Protein AF-A0A847V126-F1 (afdb_monomer_lite)

Sequence (119 aa):
MPIVMVDEDTGKEKVITDKDVKIEKHPDYIESYVVGTQGGPFGPYDFRMSFYDIKPEKDEDGKVYEKRILKSTVVMSYASAKQLSIWLQKHLRDYEEIAGHEIYVGEKKLSAESETDRA

Radius of gyration: 20.56 Å; chains: 1; bounding box: 51×39×57 Å

Foldseek 3Di:
DWDWDQDPVPRDTDTADPVQEDEEEDPQEEEAEDDDPDDDPDDPPWDKDWDWDWDWDADPVRDIGIYTYTRYMYTYDPVRVVVVVVVCVVVVVVVCVVVPVFDDPDPDTDDPPPPPPDD

Structure (mmCIF, N/CA/C/O backbone):
data_AF-A0A847V126-F1
#
_entry.id   AF-A0A847V126-F1
#
loop_
_atom_site.group_PDB
_atom_site.id
_atom_site.type_symbol
_atom_site.label_atom_id
_atom_site.label_alt_id
_atom_site.label_comp_id
_atom_site.label_asym_id
_atom_site.label_entity_id
_atom_site.label_seq_id
_atom_site.pdbx_PDB_ins_code
_atom_site.Cartn_x
_atom_site.Cartn_y
_atom_site.Cartn_z
_atom_site.occupancy
_atom_site.B_iso_or_equiv
_atom_site.auth_seq_id
_atom_site.auth_comp_id
_atom_site.auth_asym_id
_atom_site.auth_atom_id
_atom_site.pdbx_PDB_model_num
ATOM 1 N N . MET A 1 1 ? -7.566 13.331 -2.048 1.00 40.28 1 MET A N 1
ATOM 2 C CA . MET A 1 1 ? -8.938 13.839 -2.243 1.00 40.28 1 MET A CA 1
ATOM 3 C C . MET A 1 1 ? -9.721 13.500 -0.989 1.00 40.28 1 MET A C 1
ATOM 5 O O . MET A 1 1 ? -9.599 12.357 -0.566 1.00 40.28 1 MET A O 1
ATOM 9 N N . PRO A 1 2 ? -10.413 14.452 -0.349 1.00 45.41 2 PRO A N 1
ATOM 10 C CA . PRO A 1 2 ? -11.256 14.141 0.799 1.00 45.41 2 PRO A CA 1
ATOM 11 C C . PRO A 1 2 ? -12.519 13.405 0.338 1.00 45.41 2 PRO A C 1
ATOM 13 O O . PRO A 1 2 ? -13.067 13.721 -0.718 1.00 45.41 2 PRO A O 1
ATOM 16 N N . ILE A 1 3 ? -12.969 12.423 1.117 1.00 55.47 3 ILE A N 1
ATOM 17 C CA . ILE A 1 3 ? -14.246 11.751 0.868 1.00 55.47 3 ILE A CA 1
ATOM 18 C C . ILE A 1 3 ? -15.354 12.669 1.385 1.00 55.47 3 ILE A C 1
ATOM 20 O O . ILE A 1 3 ? -15.347 13.063 2.553 1.00 55.47 3 ILE A O 1
ATOM 24 N N . VAL A 1 4 ? -16.286 13.030 0.507 1.00 57.91 4 VAL A N 1
ATOM 25 C CA . VAL A 1 4 ? -17.470 13.825 0.846 1.00 57.91 4 VAL A CA 1
ATOM 26 C C . VAL A 1 4 ? -18.659 12.877 0.888 1.00 57.91 4 VAL A C 1
ATOM 28 O O . VAL A 1 4 ? -18.941 12.204 -0.100 1.00 57.91 4 VAL A O 1
ATOM 31 N N . MET A 1 5 ? -19.331 12.793 2.035 1.00 57.00 5 MET A N 1
ATOM 32 C CA . MET A 1 5 ? -20.563 12.017 2.173 1.00 57.00 5 MET A CA 1
ATOM 33 C C . MET A 1 5 ? -21.729 12.921 2.537 1.00 57.00 5 MET A C 1
ATOM 35 O O . MET A 1 5 ? -21.596 13.808 3.378 1.00 57.00 5 MET A O 1
ATOM 39 N N . VAL A 1 6 ? -22.878 12.667 1.921 1.00 57.44 6 VAL A N 1
ATOM 40 C CA . VAL A 1 6 ? -24.138 13.344 2.232 1.00 57.44 6 VAL A CA 1
ATOM 41 C C . VAL A 1 6 ? -24.829 12.562 3.346 1.00 57.44 6 VAL A C 1
ATOM 43 O O . VAL A 1 6 ? -25.099 11.375 3.189 1.00 57.44 6 VAL A O 1
ATOM 46 N N . ASP A 1 7 ? -25.079 13.205 4.485 1.00 55.91 7 ASP A N 1
ATOM 47 C CA . ASP A 1 7 ? -25.810 12.587 5.596 1.00 55.91 7 ASP A CA 1
ATOM 48 C C . ASP A 1 7 ? -27.298 12.458 5.220 1.00 55.91 7 ASP A C 1
ATOM 50 O O . ASP A 1 7 ? -27.948 13.474 4.961 1.00 55.91 7 ASP A O 1
ATOM 54 N N . GLU A 1 8 ? -27.846 11.239 5.177 1.00 55.44 8 GLU A N 1
ATOM 55 C CA . GLU A 1 8 ? -29.219 10.973 4.701 1.00 55.44 8 GLU A CA 1
ATOM 56 C C . GLU A 1 8 ? -30.302 11.676 5.542 1.00 55.44 8 GLU A C 1
ATOM 58 O O . GLU A 1 8 ? -31.341 12.056 5.008 1.00 55.44 8 GLU A O 1
ATOM 63 N N . ASP A 1 9 ? -30.034 11.940 6.825 1.00 58.53 9 ASP A N 1
ATOM 64 C CA . ASP A 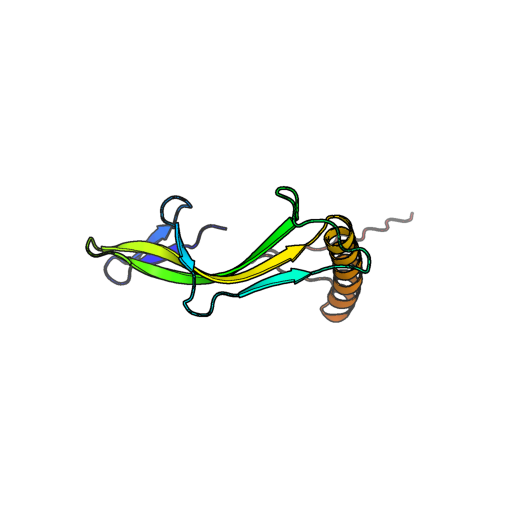1 9 ? -31.002 12.559 7.742 1.00 58.53 9 ASP A CA 1
ATOM 65 C C . ASP A 1 9 ? -31.025 14.096 7.680 1.00 58.53 9 ASP A C 1
ATOM 67 O O . ASP A 1 9 ? -32.001 14.730 8.082 1.00 58.53 9 ASP A O 1
ATOM 71 N N . THR A 1 10 ? -29.947 14.731 7.201 1.00 58.72 10 THR A N 1
ATOM 72 C CA . THR A 1 10 ? -29.829 16.206 7.192 1.00 58.72 10 THR A CA 1
ATOM 73 C C . THR A 1 10 ? -29.533 16.799 5.819 1.00 58.72 10 THR A C 1
ATOM 75 O O . THR A 1 10 ? -29.563 18.022 5.673 1.00 58.72 10 THR A O 1
ATOM 78 N N . GLY A 1 11 ? -29.241 15.962 4.819 1.00 59.03 11 GLY A N 1
ATOM 79 C CA . GLY A 1 11 ? -28.867 16.373 3.466 1.00 59.03 11 GLY A CA 1
ATOM 80 C C . GLY A 1 11 ? -27.568 17.180 3.396 1.00 59.03 11 GLY A C 1
ATOM 81 O O . GLY A 1 11 ? -27.276 17.778 2.364 1.00 59.03 11 GLY A O 1
ATOM 82 N N . LYS A 1 12 ? -26.798 17.253 4.490 1.00 53.91 12 LYS A N 1
ATOM 83 C CA . LYS A 1 12 ? -25.569 18.046 4.562 1.00 53.91 12 LYS A CA 1
ATOM 84 C C . LYS A 1 12 ? -24.367 17.192 4.189 1.00 53.91 12 LYS A C 1
ATOM 86 O O . LYS A 1 12 ? -24.173 16.105 4.729 1.00 53.91 12 LYS A O 1
ATOM 91 N N . GLU A 1 13 ? -23.541 17.727 3.299 1.00 53.69 13 GLU A N 1
ATOM 92 C CA . GLU A 1 13 ? -22.235 17.167 2.972 1.00 53.69 13 GLU A CA 1
ATOM 93 C C . GLU A 1 13 ? -21.288 17.292 4.171 1.00 53.69 13 GLU A C 1
ATOM 95 O O . GLU A 1 13 ? -21.018 18.386 4.673 1.00 53.69 13 GLU A O 1
ATOM 100 N N . LYS A 1 14 ? -20.765 16.156 4.631 1.00 58.97 14 LYS A N 1
ATOM 101 C CA . LYS A 1 14 ? -19.647 16.076 5.567 1.00 58.97 14 LYS A CA 1
ATOM 102 C C . LYS A 1 14 ? -18.397 15.664 4.806 1.00 58.97 14 LYS A C 1
ATOM 104 O O . LYS A 1 14 ? -18.342 14.607 4.181 1.00 58.97 14 LYS A O 1
ATOM 109 N N . VAL A 1 15 ? -17.384 16.515 4.904 1.00 55.31 15 VAL A N 1
ATOM 110 C CA . VAL A 1 15 ? -16.037 16.251 4.406 1.00 55.31 15 VAL A CA 1
ATOM 111 C C . VAL A 1 15 ? -15.292 15.467 5.481 1.00 55.31 15 VAL A C 1
ATOM 113 O O . VAL A 1 15 ? -15.106 15.971 6.588 1.00 55.31 15 VAL A O 1
ATOM 116 N N . ILE A 1 16 ? -14.878 14.241 5.171 1.00 59.44 16 ILE A N 1
ATOM 117 C CA . ILE A 1 16 ? -14.057 13.434 6.073 1.00 59.44 16 ILE A CA 1
ATOM 118 C C . ILE A 1 16 ? -12.622 13.969 6.020 1.00 59.44 16 ILE A C 1
ATOM 120 O O . ILE A 1 16 ? -11.985 13.999 4.964 1.00 59.44 16 ILE A O 1
ATOM 124 N N . THR A 1 17 ? -12.119 14.418 7.169 1.00 57.06 17 THR A N 1
ATOM 125 C CA . THR A 1 17 ? -10.736 14.878 7.349 1.00 57.06 17 THR A CA 1
ATOM 126 C C . THR A 1 17 ? -9.814 13.727 7.757 1.00 57.06 17 THR A C 1
ATOM 128 O O . THR A 1 17 ? -10.253 12.790 8.411 1.00 57.06 17 THR A O 1
ATOM 131 N N . ASP A 1 18 ? -8.505 13.821 7.478 1.00 55.75 18 ASP A N 1
ATOM 132 C CA . ASP A 1 18 ? -7.500 12.795 7.849 1.00 55.75 18 ASP A CA 1
ATOM 133 C C . ASP A 1 18 ? -7.477 12.439 9.356 1.00 55.75 18 ASP A C 1
ATOM 135 O O . ASP A 1 18 ? -7.006 11.372 9.742 1.00 55.75 18 ASP A O 1
ATOM 139 N N . LYS A 1 19 ? -7.997 13.319 10.226 1.00 60.00 19 LYS A N 1
ATOM 140 C CA . LYS A 1 19 ? -8.143 13.072 11.674 1.00 60.00 19 LYS A CA 1
ATOM 141 C C . LYS A 1 19 ? -9.274 12.102 12.025 1.00 60.00 19 LYS A C 1
ATOM 143 O O . LYS A 1 19 ? -9.322 11.622 13.153 1.00 60.00 19 LYS A O 1
ATOM 148 N N . ASP A 1 20 ? -10.153 11.814 11.076 1.00 71.56 20 ASP A N 1
ATOM 149 C CA . ASP A 1 20 ? -11.292 10.912 11.215 1.00 71.56 20 ASP A CA 1
ATOM 150 C C . ASP A 1 20 ? -11.014 9.583 10.495 1.00 71.56 20 ASP A C 1
ATOM 152 O O . ASP A 1 20 ? -11.929 8.928 10.015 1.00 71.56 20 ASP A O 1
ATOM 156 N N . VAL A 1 21 ? -9.742 9.187 10.375 1.00 78.75 21 VAL A N 1
ATOM 157 C CA . VAL A 1 21 ? -9.340 7.919 9.757 1.00 78.75 21 VAL A CA 1
ATOM 158 C C . VAL A 1 21 ? -8.969 6.914 10.842 1.00 78.75 21 VAL A C 1
ATOM 160 O O . VAL A 1 21 ? -8.047 7.136 11.628 1.00 78.75 21 VAL A O 1
ATOM 163 N N . LYS A 1 22 ? -9.644 5.765 10.850 1.00 82.31 22 LYS A N 1
ATOM 164 C CA . LYS A 1 22 ? -9.327 4.629 11.716 1.00 82.31 22 LYS A CA 1
ATOM 165 C C . LYS A 1 22 ? -8.719 3.508 10.884 1.00 82.31 22 LYS A C 1
ATOM 167 O O . LYS A 1 22 ? -9.334 3.020 9.939 1.00 82.31 22 LYS A O 1
ATOM 172 N N . ILE A 1 23 ? -7.507 3.094 11.235 1.00 83.69 23 ILE A N 1
ATOM 173 C CA . ILE A 1 23 ? -6.787 2.033 10.528 1.00 83.69 23 ILE A CA 1
ATOM 174 C C . ILE A 1 23 ? -6.866 0.746 11.348 1.00 83.69 23 ILE A C 1
ATOM 176 O O . ILE A 1 23 ? -6.421 0.709 12.494 1.00 83.69 23 ILE A O 1
ATOM 180 N N . GLU A 1 24 ? -7.393 -0.319 10.751 1.00 87.19 24 GLU A N 1
ATOM 181 C CA . GLU A 1 24 ? -7.501 -1.645 11.363 1.00 87.19 24 GLU A CA 1
ATOM 182 C C . GLU A 1 24 ? -6.867 -2.697 10.449 1.00 87.19 24 GLU A C 1
ATOM 184 O O . GLU A 1 24 ? -6.953 -2.608 9.225 1.00 87.19 24 GLU A O 1
ATOM 189 N N . LYS A 1 25 ? -6.210 -3.707 11.028 1.00 86.00 25 LYS A N 1
ATOM 190 C CA . LYS A 1 25 ? -5.711 -4.854 10.260 1.00 86.00 25 LYS A CA 1
ATOM 191 C C . LYS A 1 25 ? -6.818 -5.883 10.102 1.00 86.00 25 LYS A C 1
ATOM 193 O O . LYS A 1 25 ? -7.482 -6.224 11.078 1.00 86.00 25 LYS A O 1
ATOM 198 N N . HIS A 1 26 ? -6.995 -6.385 8.884 1.00 88.69 26 HIS A N 1
ATOM 199 C CA . HIS A 1 26 ? -7.842 -7.545 8.648 1.00 88.69 26 HIS A CA 1
ATOM 200 C C . HIS A 1 26 ? -7.287 -8.754 9.431 1.00 88.69 26 HIS A C 1
ATOM 202 O O . HIS A 1 26 ? -6.064 -8.862 9.562 1.00 88.69 26 HIS A O 1
ATOM 208 N N . PRO A 1 27 ? -8.133 -9.672 9.932 1.00 87.81 27 PRO A N 1
ATOM 209 C CA . PRO A 1 27 ? -7.669 -10.894 10.597 1.00 87.81 27 PRO A CA 1
ATOM 210 C C . PRO A 1 27 ? -6.675 -11.702 9.751 1.00 87.81 27 PRO A C 1
ATOM 212 O O . PRO A 1 27 ? -5.656 -12.158 10.259 1.00 87.81 27 PRO A O 1
ATOM 215 N N . ASP A 1 28 ? -6.923 -11.773 8.443 1.00 89.44 28 ASP A N 1
ATOM 216 C CA . ASP A 1 28 ? -6.050 -12.436 7.462 1.00 89.44 28 ASP A CA 1
ATOM 217 C C . ASP A 1 28 ? -4.981 -11.497 6.875 1.00 89.44 28 ASP A C 1
ATOM 219 O O . ASP A 1 28 ? -4.643 -11.585 5.695 1.00 89.44 28 ASP A O 1
ATOM 223 N N . TYR A 1 29 ? -4.490 -10.531 7.657 1.00 90.56 29 TYR A N 1
ATOM 224 C CA . TYR A 1 29 ? -3.469 -9.594 7.193 1.00 90.56 29 TYR A CA 1
ATOM 225 C C . TYR A 1 29 ? -2.173 -10.322 6.822 1.00 90.56 29 TYR A C 1
ATOM 227 O O . TYR A 1 29 ? -1.592 -11.038 7.640 1.00 90.56 29 TYR A O 1
ATOM 235 N N . ILE A 1 30 ? -1.673 -10.065 5.612 1.00 87.50 30 ILE A N 1
ATOM 236 C CA . ILE A 1 30 ? -0.418 -10.644 5.121 1.00 87.50 30 ILE A CA 1
ATOM 237 C C . ILE A 1 30 ? 0.598 -9.537 4.836 1.00 87.50 30 ILE A C 1
ATOM 239 O O . ILE A 1 30 ? 0.335 -8.603 4.081 1.00 87.50 30 ILE A O 1
ATOM 243 N N . GLU A 1 31 ? 1.803 -9.677 5.387 1.00 86.50 31 GLU A N 1
ATOM 244 C CA . GLU A 1 31 ? 2.962 -8.866 5.011 1.00 86.50 31 GLU A CA 1
ATOM 245 C C . GLU A 1 31 ? 3.904 -9.704 4.142 1.00 86.50 31 GLU A C 1
ATOM 247 O O . GLU A 1 31 ? 4.436 -10.717 4.589 1.00 86.50 31 GLU A O 1
ATOM 252 N N . SER A 1 32 ? 4.075 -9.310 2.882 1.00 83.00 32 SER A N 1
ATOM 253 C CA . SER A 1 32 ? 4.933 -10.006 1.919 1.00 83.00 32 SER A CA 1
ATOM 254 C C . SER A 1 32 ? 6.210 -9.213 1.685 1.00 83.00 32 SER A C 1
ATOM 256 O O . SER A 1 32 ? 6.151 -8.059 1.260 1.00 83.00 32 SER A O 1
ATOM 258 N N . TYR A 1 33 ? 7.366 -9.832 1.925 1.00 81.00 33 TYR A N 1
ATOM 259 C CA . TYR A 1 33 ? 8.662 -9.242 1.593 1.00 81.00 33 TYR A CA 1
ATOM 260 C C . TYR A 1 33 ? 9.070 -9.650 0.176 1.00 81.00 33 TYR A C 1
ATOM 262 O O . TYR A 1 33 ? 9.296 -10.829 -0.099 1.00 81.00 33 TYR A O 1
ATOM 270 N N . VAL A 1 34 ? 9.147 -8.684 -0.736 1.00 77.38 34 VAL A N 1
ATOM 271 C CA . VAL A 1 34 ? 9.554 -8.924 -2.122 1.00 77.38 34 VAL A CA 1
ATOM 272 C C . VAL A 1 34 ? 11.059 -8.733 -2.218 1.00 77.38 34 VAL A C 1
ATOM 274 O O . VAL A 1 34 ? 11.582 -7.615 -2.216 1.00 77.38 34 VAL A O 1
ATOM 277 N N . VAL A 1 35 ? 11.749 -9.865 -2.298 1.00 67.56 35 VAL A N 1
ATOM 278 C CA . VAL A 1 35 ? 13.196 -9.946 -2.469 1.00 67.56 35 VAL A CA 1
ATOM 279 C C . VAL A 1 35 ? 13.494 -10.076 -3.957 1.00 67.56 35 VAL A C 1
ATOM 281 O O . VAL A 1 35 ? 13.300 -11.136 -4.547 1.00 67.56 35 VAL A O 1
ATOM 284 N N . GLY A 1 36 ? 13.988 -9.005 -4.580 1.00 59.88 36 GLY A N 1
ATOM 285 C CA . GLY A 1 36 ? 14.816 -9.146 -5.778 1.00 59.88 36 GLY A CA 1
ATOM 286 C C . GLY A 1 36 ? 16.071 -9.966 -5.457 1.00 59.88 36 GLY A C 1
ATOM 287 O O . GLY A 1 36 ? 16.447 -10.070 -4.298 1.00 59.88 36 GLY A O 1
ATOM 288 N N . THR A 1 37 ? 16.730 -10.528 -6.470 1.00 51.88 37 THR A N 1
ATOM 289 C CA . THR A 1 37 ? 17.800 -11.558 -6.457 1.00 51.88 37 THR A CA 1
ATOM 290 C C . THR A 1 37 ? 18.979 -11.402 -5.469 1.00 51.88 37 THR A C 1
ATOM 292 O O . THR A 1 37 ? 19.836 -12.279 -5.414 1.00 51.88 37 THR A O 1
ATOM 295 N N . GLN A 1 38 ? 19.041 -10.342 -4.662 1.00 49.88 38 GLN A N 1
ATOM 296 C CA . GLN A 1 38 ? 19.927 -10.205 -3.508 1.00 49.88 38 GLN A CA 1
ATOM 297 C C . GLN A 1 38 ? 19.119 -9.911 -2.235 1.00 49.88 38 GLN A C 1
ATOM 299 O O . GLN A 1 38 ? 18.601 -8.810 -2.041 1.00 49.88 38 GLN A O 1
ATOM 304 N N . GLY A 1 39 ? 19.050 -10.912 -1.354 1.00 50.12 39 GLY A N 1
ATOM 305 C CA . GLY A 1 39 ? 18.497 -10.794 -0.008 1.00 50.12 39 GLY A CA 1
ATOM 306 C C . GLY A 1 39 ? 19.368 -9.905 0.874 1.00 50.12 39 GLY A C 1
ATOM 307 O O . GLY A 1 39 ? 20.408 -10.336 1.367 1.00 50.12 39 GLY A O 1
ATOM 308 N N . GLY A 1 40 ? 18.941 -8.659 1.064 1.00 55.59 40 GLY A N 1
ATOM 309 C CA . GLY A 1 40 ? 19.398 -7.819 2.168 1.00 55.59 40 GLY A CA 1
ATOM 310 C C . GLY A 1 40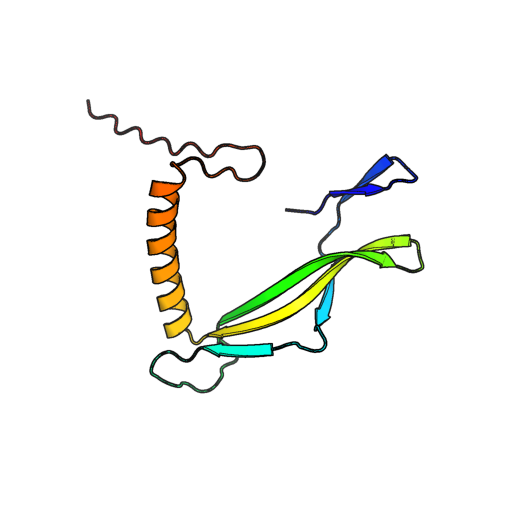 ? 18.572 -8.089 3.433 1.00 55.59 40 GLY A C 1
ATOM 311 O O . GLY A 1 40 ? 17.454 -8.600 3.332 1.00 55.59 40 GLY A O 1
ATOM 312 N N . PRO A 1 41 ? 19.101 -7.776 4.629 1.00 55.75 41 PRO A N 1
ATOM 313 C CA . PRO A 1 41 ? 18.335 -7.864 5.864 1.00 55.75 41 PRO A CA 1
ATOM 314 C C . PRO A 1 41 ? 17.171 -6.867 5.837 1.00 55.75 41 PRO A C 1
ATOM 316 O O . PRO A 1 41 ? 17.347 -5.720 5.430 1.00 55.75 41 PRO A O 1
ATOM 319 N N . PHE A 1 42 ? 16.006 -7.322 6.300 1.00 64.06 42 PHE A N 1
ATOM 320 C CA . PHE A 1 42 ? 14.792 -6.524 6.465 1.00 64.06 42 PHE A CA 1
ATOM 321 C C . PHE A 1 42 ? 15.111 -5.234 7.235 1.00 64.06 42 PHE A C 1
ATOM 323 O O . PHE A 1 42 ? 15.468 -5.274 8.416 1.00 64.06 42 PHE A O 1
ATOM 330 N N . GLY A 1 43 ? 15.052 -4.099 6.543 1.00 66.25 43 GLY A N 1
ATOM 331 C CA . GLY A 1 43 ? 15.542 -2.820 7.039 1.00 66.25 43 GLY A CA 1
ATOM 332 C C . GLY A 1 43 ? 14.408 -1.850 7.378 1.00 66.25 43 GLY A C 1
ATOM 333 O O . GLY A 1 43 ? 13.362 -1.864 6.731 1.00 66.25 43 GLY A O 1
ATOM 334 N N . PRO A 1 44 ? 14.605 -0.926 8.338 1.00 68.94 44 PRO A N 1
ATOM 335 C CA . PRO A 1 44 ? 13.630 0.134 8.620 1.00 68.94 44 PRO A CA 1
ATOM 336 C C . PRO A 1 44 ? 13.446 1.111 7.445 1.00 68.94 44 PRO A C 1
ATOM 338 O O . PRO A 1 44 ? 12.479 1.866 7.425 1.00 68.94 44 PRO A O 1
ATOM 341 N N . TYR A 1 45 ? 14.360 1.084 6.471 1.00 74.50 45 TYR A N 1
ATOM 342 C CA . TYR A 1 45 ? 14.333 1.902 5.257 1.00 74.50 45 TYR A CA 1
ATOM 343 C C . TYR A 1 45 ? 13.741 1.172 4.043 1.00 74.50 45 TYR A C 1
ATOM 345 O O . TYR A 1 45 ? 13.756 1.722 2.942 1.00 74.50 45 TYR A O 1
ATOM 353 N N . ASP A 1 46 ? 13.246 -0.058 4.219 1.00 80.94 46 ASP A N 1
ATOM 354 C CA . ASP A 1 46 ? 12.563 -0.773 3.145 1.00 80.94 46 ASP A CA 1
ATOM 355 C C . ASP A 1 46 ? 11.240 -0.080 2.807 1.00 80.94 46 ASP A C 1
ATOM 357 O O . ASP A 1 46 ? 10.491 0.375 3.676 1.00 80.94 46 ASP A O 1
ATOM 361 N N . PHE A 1 47 ? 10.952 0.008 1.513 1.00 83.44 47 PHE A N 1
ATOM 362 C CA . PHE A 1 47 ? 9.747 0.649 1.015 1.00 83.44 47 PHE A CA 1
ATOM 363 C C . PHE A 1 47 ? 8.531 -0.215 1.352 1.00 83.44 47 PHE A C 1
ATOM 365 O O . PHE A 1 47 ? 8.503 -1.405 1.036 1.00 83.44 47 PHE A O 1
ATOM 372 N N . ARG A 1 48 ? 7.509 0.382 1.972 1.00 87.50 48 ARG A N 1
ATOM 373 C CA . ARG A 1 48 ? 6.275 -0.308 2.364 1.00 87.50 48 ARG A CA 1
ATOM 374 C C . ARG A 1 48 ? 5.094 0.238 1.579 1.00 87.50 48 ARG A C 1
ATOM 376 O O . ARG A 1 48 ? 4.814 1.432 1.622 1.00 87.50 48 ARG A O 1
ATOM 383 N N . MET A 1 49 ? 4.382 -0.653 0.906 1.00 88.06 49 MET A N 1
ATOM 384 C CA . MET A 1 49 ? 3.139 -0.364 0.207 1.00 88.06 49 MET A CA 1
ATOM 385 C C . MET A 1 49 ? 2.021 -1.170 0.852 1.00 88.06 49 MET A C 1
ATOM 387 O O . MET A 1 49 ? 1.999 -2.394 0.755 1.00 88.06 49 MET A O 1
ATOM 391 N N . SER A 1 50 ? 1.106 -0.485 1.527 1.00 88.69 50 SER A N 1
ATOM 392 C CA . SER A 1 50 ? -0.025 -1.115 2.200 1.00 88.69 50 SER A CA 1
ATOM 393 C C . SER A 1 50 ? -1.294 -0.976 1.371 1.00 88.69 50 SER A C 1
ATOM 395 O O . SER A 1 50 ? -1.648 0.121 0.944 1.00 88.69 50 SER A O 1
ATOM 397 N N . PHE A 1 51 ? -1.995 -2.088 1.194 1.00 88.38 51 PHE A N 1
ATOM 398 C CA . PHE A 1 51 ? -3.275 -2.180 0.512 1.00 88.38 51 PHE A CA 1
ATOM 399 C C . PHE A 1 51 ? -4.390 -2.280 1.546 1.00 88.38 51 PHE A C 1
ATOM 401 O O . PHE A 1 51 ? -4.390 -3.167 2.409 1.00 88.38 51 PHE A O 1
ATOM 408 N N . TYR A 1 52 ? -5.340 -1.358 1.458 1.00 88.88 52 TYR A N 1
ATOM 409 C CA . TYR A 1 52 ? -6.464 -1.276 2.374 1.00 88.88 52 TYR A CA 1
ATOM 410 C C . TYR A 1 52 ? -7.772 -1.070 1.620 1.00 88.88 52 TYR A C 1
ATOM 412 O O . TYR A 1 52 ? -7.816 -0.368 0.611 1.00 88.88 52 TYR A O 1
ATOM 420 N N . ASP A 1 53 ? -8.839 -1.666 2.144 1.00 87.25 53 ASP A N 1
ATOM 421 C CA . ASP A 1 53 ? -10.195 -1.302 1.753 1.00 87.25 53 ASP A CA 1
ATOM 422 C C . ASP A 1 53 ? -10.603 -0.050 2.525 1.00 87.25 53 ASP A C 1
ATOM 424 O O . ASP A 1 53 ? -10.393 0.029 3.738 1.00 87.25 53 ASP A O 1
ATOM 428 N N . ILE A 1 54 ? -11.224 0.902 1.834 1.00 85.88 54 ILE A N 1
ATOM 429 C CA . ILE A 1 54 ? -11.801 2.096 2.449 1.00 85.88 54 ILE A CA 1
ATOM 430 C C . ILE A 1 54 ? -13.300 1.875 2.615 1.00 85.88 54 ILE A C 1
ATOM 432 O O . ILE A 1 54 ? -13.989 1.549 1.647 1.00 85.88 54 ILE A O 1
ATOM 436 N N . LYS A 1 55 ? -13.810 2.060 3.834 1.00 83.69 55 LYS A N 1
ATOM 437 C CA . LYS A 1 55 ? -15.244 2.028 4.132 1.00 83.69 55 LYS A CA 1
ATOM 438 C C . LYS A 1 55 ? -15.607 3.158 5.094 1.00 83.69 55 LYS A C 1
ATOM 440 O O . LYS A 1 55 ? -14.912 3.329 6.090 1.00 83.69 55 LYS A O 1
ATOM 445 N N . PRO A 1 56 ? -16.679 3.916 4.847 1.00 82.06 56 PRO A N 1
ATOM 446 C CA . PRO A 1 56 ? -17.208 4.817 5.859 1.00 82.06 56 PRO A CA 1
ATOM 447 C C . PRO A 1 56 ? -17.878 4.021 6.990 1.00 82.06 56 PRO A C 1
ATOM 449 O O . PRO A 1 56 ? -18.568 3.036 6.730 1.00 82.06 56 PRO A O 1
ATOM 452 N N . GLU A 1 57 ? -17.703 4.452 8.237 1.00 83.56 57 GLU A N 1
ATOM 453 C CA . GLU A 1 57 ? -18.369 3.885 9.416 1.00 83.56 57 GLU A CA 1
ATOM 454 C C . GLU A 1 57 ? -18.864 5.029 10.325 1.00 83.56 57 GLU A C 1
ATOM 456 O O . GLU A 1 57 ? -18.321 6.135 10.294 1.00 83.56 57 GLU A O 1
ATOM 461 N N . LYS A 1 58 ? -19.939 4.800 11.089 1.00 84.75 58 LYS A N 1
ATOM 462 C CA . LYS A 1 58 ? -20.453 5.737 12.103 1.00 84.75 58 LYS A CA 1
ATOM 463 C C . LYS A 1 58 ? -20.064 5.202 13.484 1.00 84.75 58 LYS A C 1
ATOM 465 O O . LYS A 1 58 ? -20.197 4.003 13.720 1.00 84.75 58 LYS A O 1
ATOM 470 N N . ASP A 1 59 ? -19.549 6.054 14.365 1.00 80.44 59 ASP A N 1
ATOM 471 C CA . ASP A 1 59 ? -19.328 5.690 15.768 1.00 80.44 59 ASP A CA 1
ATOM 472 C C . ASP A 1 59 ? -20.630 5.752 16.589 1.00 80.44 59 ASP A C 1
ATOM 474 O O . ASP A 1 59 ? -21.697 6.094 16.071 1.00 80.44 59 ASP A O 1
ATOM 478 N N . GLU A 1 60 ? -20.544 5.383 17.870 1.00 81.38 60 GLU A N 1
ATOM 479 C CA . GLU A 1 60 ? -21.684 5.375 18.799 1.00 81.38 60 GLU A CA 1
ATOM 480 C C . GLU A 1 60 ? -22.284 6.777 19.016 1.00 81.38 60 GLU A C 1
ATOM 482 O O . GLU A 1 60 ? -23.475 6.897 19.300 1.00 81.38 60 GLU A O 1
ATOM 487 N N . ASP A 1 61 ? -21.492 7.832 18.799 1.00 81.19 61 ASP A N 1
ATOM 488 C CA . ASP A 1 61 ? -21.899 9.237 18.881 1.00 81.19 61 ASP A CA 1
ATOM 489 C C . ASP A 1 61 ? -22.442 9.777 17.535 1.00 81.19 61 ASP A C 1
ATOM 491 O O . ASP A 1 61 ? -22.738 10.968 17.392 1.00 81.19 61 ASP A O 1
ATOM 495 N N . GLY A 1 62 ? -22.581 8.916 16.517 1.00 78.25 62 GLY A N 1
ATOM 496 C CA . GLY A 1 62 ? -23.066 9.266 15.179 1.00 78.25 62 GLY A CA 1
ATOM 497 C C . GLY A 1 62 ? -22.054 10.039 14.327 1.00 78.25 62 GLY A C 1
ATOM 498 O O . GLY A 1 62 ? -22.392 10.542 13.246 1.00 78.25 62 GLY A O 1
ATOM 499 N N . LYS A 1 63 ? -20.802 10.151 14.776 1.00 81.12 63 LYS A N 1
ATOM 500 C CA . LYS A 1 63 ? -19.720 10.756 14.009 1.00 81.12 63 LYS A CA 1
ATOM 501 C C . LYS A 1 63 ? -19.243 9.768 12.950 1.00 81.12 63 LYS A C 1
ATOM 503 O O . LYS A 1 63 ? -18.910 8.615 13.209 1.00 81.12 63 LYS A O 1
ATOM 508 N N . VAL A 1 64 ? -19.216 10.255 11.717 1.00 78.81 64 VAL A N 1
ATOM 509 C CA . VAL A 1 64 ? -18.746 9.506 10.554 1.00 78.81 64 VAL A CA 1
ATOM 510 C C . VAL A 1 64 ? -17.224 9.558 10.511 1.00 78.81 64 VAL A C 1
ATOM 512 O O . VAL A 1 64 ? -16.640 10.638 10.621 1.00 78.81 64 VAL A O 1
ATOM 515 N N . TYR A 1 65 ? -16.602 8.407 10.304 1.00 83.19 65 TYR A N 1
ATOM 516 C CA . TYR A 1 65 ? -15.166 8.263 10.130 1.00 83.19 65 TYR A CA 1
ATOM 517 C C . TYR A 1 65 ? -14.855 7.303 8.976 1.00 83.19 65 TYR A C 1
ATOM 519 O O . TYR A 1 65 ? -15.680 6.487 8.563 1.00 83.19 65 TYR A O 1
ATOM 527 N N . GLU A 1 66 ? -13.655 7.416 8.420 1.00 84.75 66 GLU A N 1
ATOM 528 C CA . GLU A 1 66 ? -13.159 6.523 7.381 1.00 84.75 66 GLU A CA 1
ATOM 529 C C . GLU A 1 66 ? -12.414 5.357 8.023 1.00 84.75 66 GLU A C 1
ATOM 531 O O . GLU A 1 66 ? -11.362 5.520 8.642 1.00 84.75 66 GLU A O 1
ATOM 536 N N . LYS A 1 67 ? -12.938 4.151 7.845 1.00 84.25 67 LYS A N 1
ATOM 537 C CA . LYS A 1 67 ? -12.269 2.922 8.237 1.00 84.25 67 LYS A CA 1
ATOM 538 C C . LYS A 1 67 ? -11.431 2.384 7.088 1.00 84.25 67 LYS A C 1
ATOM 540 O O . LYS A 1 67 ? -11.948 2.016 6.034 1.00 84.25 67 LYS A O 1
ATOM 545 N N . ARG A 1 68 ? -10.124 2.288 7.323 1.00 88.75 68 ARG A N 1
ATOM 546 C CA . ARG A 1 68 ? -9.161 1.636 6.432 1.00 88.75 68 ARG A CA 1
ATOM 547 C C . ARG A 1 68 ? -8.841 0.251 6.968 1.00 88.75 68 ARG A C 1
ATOM 549 O O . ARG A 1 68 ? -8.194 0.123 8.005 1.00 88.75 68 ARG A O 1
ATOM 556 N N . ILE A 1 69 ? -9.276 -0.781 6.253 1.00 88.31 69 ILE A N 1
ATOM 557 C CA . ILE A 1 69 ? -9.022 -2.178 6.613 1.00 88.31 69 ILE A CA 1
ATOM 558 C C . ILE A 1 69 ? -7.820 -2.672 5.811 1.00 88.31 69 ILE A C 1
ATOM 560 O O . ILE A 1 69 ? -7.939 -2.970 4.624 1.00 88.31 69 ILE A O 1
ATOM 564 N N . LEU A 1 70 ? -6.658 -2.755 6.455 1.00 89.12 70 LEU A N 1
ATOM 565 C CA . LEU A 1 70 ? -5.417 -3.265 5.873 1.00 89.12 70 LEU A CA 1
ATOM 566 C C . LEU A 1 70 ? -5.542 -4.761 5.584 1.00 89.12 70 LEU A C 1
ATOM 568 O O . LEU A 1 70 ? -5.638 -5.565 6.511 1.00 89.12 70 LEU A O 1
ATOM 572 N N . LYS A 1 71 ? -5.477 -5.136 4.308 1.00 90.19 71 LYS A N 1
ATOM 573 C CA . LYS A 1 71 ? -5.486 -6.539 3.868 1.00 90.19 71 LYS A CA 1
ATOM 574 C C . LYS A 1 71 ? -4.085 -7.086 3.682 1.00 90.19 71 LYS A C 1
ATOM 576 O O . LYS A 1 71 ? -3.786 -8.197 4.108 1.00 90.19 71 LYS A O 1
ATOM 581 N N . SER A 1 72 ? -3.218 -6.307 3.053 1.00 90.38 72 SER A N 1
ATOM 582 C CA . SER A 1 72 ? -1.852 -6.735 2.808 1.00 90.38 72 SER A CA 1
ATOM 583 C C . SER A 1 72 ? -0.889 -5.566 2.793 1.00 90.38 72 SER A C 1
ATOM 585 O O . SER A 1 72 ? -1.252 -4.439 2.464 1.00 90.38 72 SER A O 1
ATOM 587 N N . THR A 1 73 ? 0.361 -5.841 3.140 1.00 89.19 73 THR A N 1
ATOM 588 C CA . THR A 1 73 ? 1.465 -4.909 2.929 1.00 89.19 73 THR A CA 1
ATOM 589 C C . THR A 1 73 ? 2.553 -5.614 2.153 1.00 89.19 73 THR A C 1
ATOM 591 O O . THR A 1 73 ? 2.991 -6.703 2.514 1.00 89.19 73 THR A O 1
ATOM 594 N N . VAL A 1 74 ? 3.011 -4.972 1.092 1.00 88.81 74 VAL A N 1
ATOM 595 C CA . VAL A 1 74 ? 4.184 -5.387 0.341 1.00 88.81 74 VAL A CA 1
ATOM 596 C C . VAL A 1 74 ? 5.358 -4.552 0.821 1.00 88.81 74 VAL A C 1
ATOM 598 O O . VAL A 1 74 ? 5.321 -3.323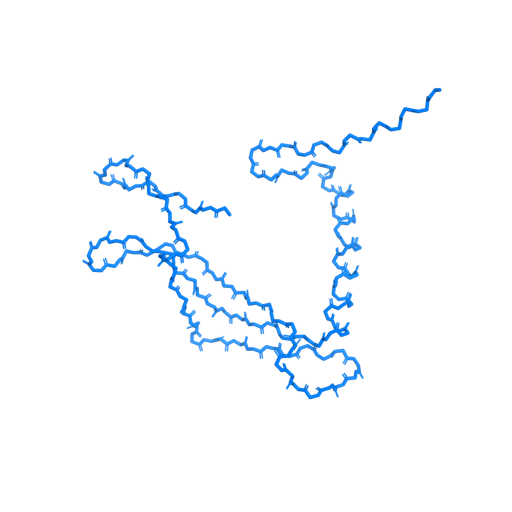 0.780 1.00 88.81 74 VAL A O 1
ATOM 601 N N . VAL A 1 75 ? 6.399 -5.224 1.292 1.00 88.06 75 VAL A N 1
ATOM 602 C CA . VAL A 1 75 ? 7.638 -4.601 1.749 1.00 88.06 75 VAL A CA 1
ATOM 603 C C . VAL A 1 75 ? 8.736 -4.936 0.746 1.00 88.06 75 VAL A C 1
ATOM 605 O O . VAL A 1 75 ? 8.883 -6.087 0.344 1.00 88.06 75 VAL A O 1
ATOM 608 N N . MET A 1 76 ? 9.480 -3.930 0.299 1.00 86.44 76 MET A N 1
ATOM 609 C CA . MET A 1 76 ? 10.436 -4.044 -0.800 1.00 86.44 76 MET A CA 1
ATOM 610 C C . MET A 1 76 ? 11.773 -3.426 -0.425 1.00 86.44 76 MET A C 1
ATOM 612 O O . MET A 1 76 ? 11.826 -2.314 0.102 1.00 86.44 76 MET A O 1
ATOM 616 N N . SER A 1 77 ? 12.860 -4.098 -0.800 1.00 84.38 77 SER A N 1
ATOM 617 C CA . SER A 1 77 ? 14.183 -3.477 -0.789 1.00 84.38 77 SER A CA 1
ATOM 618 C C . SER A 1 77 ? 14.262 -2.332 -1.805 1.00 84.38 77 SER A C 1
ATOM 620 O O . SER A 1 77 ? 13.517 -2.301 -2.790 1.00 84.38 77 SER A O 1
ATOM 622 N N . TYR A 1 78 ? 15.215 -1.414 -1.618 1.00 82.19 78 TYR A N 1
ATOM 623 C CA . TYR A 1 78 ? 15.433 -0.284 -2.532 1.00 82.19 78 TYR A CA 1
ATOM 624 C C . TYR A 1 78 ? 15.567 -0.717 -4.005 1.00 82.19 78 TYR A C 1
ATOM 626 O O . TYR A 1 78 ? 14.965 -0.119 -4.898 1.00 82.19 78 TYR A O 1
ATOM 634 N N . ALA A 1 79 ? 16.320 -1.792 -4.267 1.00 83.00 79 ALA A N 1
ATOM 635 C CA . ALA A 1 79 ? 16.509 -2.322 -5.616 1.00 83.00 79 ALA A CA 1
ATOM 636 C C . ALA A 1 79 ? 15.195 -2.836 -6.228 1.00 83.00 79 ALA A C 1
ATOM 638 O O . ALA A 1 79 ? 14.904 -2.555 -7.392 1.00 83.00 79 ALA A O 1
ATOM 639 N N . SER A 1 80 ? 14.384 -3.539 -5.435 1.00 84.81 80 SER A N 1
ATOM 640 C CA . SER A 1 80 ? 13.094 -4.085 -5.872 1.00 84.81 80 SER A CA 1
ATOM 641 C C . SER A 1 80 ? 12.085 -2.966 -6.144 1.00 84.81 80 SER A C 1
ATOM 643 O O . SER A 1 80 ? 11.423 -2.974 -7.178 1.00 84.81 80 SER A O 1
ATOM 645 N N . ALA A 1 81 ? 12.039 -1.944 -5.283 1.00 86.06 81 ALA A N 1
ATOM 646 C CA . ALA A 1 81 ? 11.201 -0.764 -5.487 1.00 86.06 81 ALA A CA 1
ATOM 647 C C . ALA A 1 81 ? 11.590 0.013 -6.760 1.00 86.06 81 ALA A C 1
ATOM 649 O O . ALA A 1 81 ? 10.719 0.452 -7.511 1.00 86.06 81 ALA A O 1
ATOM 650 N N . LYS A 1 82 ? 12.894 0.134 -7.054 1.00 87.75 82 LYS A N 1
ATOM 651 C CA . LYS A 1 82 ? 13.386 0.752 -8.298 1.00 87.75 82 LYS A CA 1
ATOM 652 C C . LYS A 1 82 ? 13.004 -0.055 -9.542 1.00 87.75 82 LYS A C 1
ATOM 654 O O . LYS A 1 82 ? 12.653 0.524 -10.563 1.00 87.75 82 LYS A O 1
ATOM 659 N N . GLN A 1 83 ? 13.069 -1.382 -9.479 1.00 88.06 83 GLN A N 1
ATOM 660 C CA . GLN A 1 83 ? 12.615 -2.231 -10.586 1.00 88.06 83 GLN A CA 1
ATOM 661 C C . GLN A 1 83 ? 11.106 -2.095 -10.808 1.00 88.06 83 GLN A C 1
ATOM 663 O O . GLN A 1 83 ? 10.669 -1.945 -11.948 1.00 88.06 83 GLN A O 1
ATOM 668 N N . LEU A 1 84 ? 10.319 -2.061 -9.728 1.00 89.12 84 LEU A N 1
ATOM 669 C CA . LEU A 1 84 ? 8.879 -1.833 -9.813 1.00 89.12 84 LEU A CA 1
ATOM 670 C C . LEU A 1 84 ? 8.557 -0.483 -10.464 1.00 89.12 84 LEU A C 1
ATOM 672 O O . LEU A 1 84 ? 7.669 -0.426 -11.308 1.00 89.12 84 LEU A O 1
ATOM 676 N N . SER A 1 85 ? 9.273 0.593 -10.123 1.00 90.69 85 SER A N 1
ATOM 677 C CA . SER A 1 85 ? 9.003 1.908 -10.718 1.00 90.69 85 SER A CA 1
ATOM 678 C C . SER A 1 85 ? 9.281 1.935 -12.222 1.00 90.69 85 SER A C 1
ATOM 680 O O . SER A 1 85 ? 8.467 2.456 -12.981 1.00 90.69 85 SER A O 1
ATOM 682 N N . ILE A 1 86 ? 10.376 1.313 -12.671 1.00 91.94 86 ILE A N 1
ATOM 683 C CA . ILE A 1 86 ? 10.693 1.168 -14.099 1.00 91.94 86 ILE A CA 1
ATOM 684 C C . ILE A 1 86 ? 9.610 0.343 -14.804 1.00 91.94 86 ILE A C 1
ATOM 686 O O . ILE A 1 86 ? 9.145 0.718 -15.883 1.00 91.94 86 ILE A O 1
ATOM 690 N N . TRP A 1 87 ? 9.19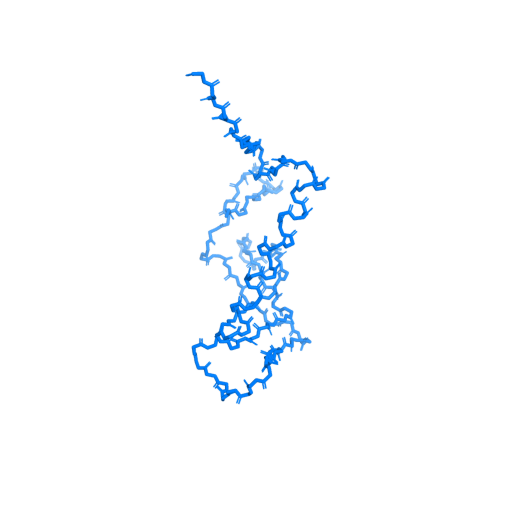0 -0.767 -14.189 1.00 91.50 87 TRP A N 1
ATOM 691 C CA . TRP A 1 87 ? 8.142 -1.631 -14.725 1.00 91.50 87 TRP A CA 1
ATOM 692 C C . TRP A 1 87 ? 6.810 -0.882 -14.855 1.00 91.50 87 TRP A C 1
ATOM 694 O O . TRP A 1 87 ? 6.214 -0.908 -15.931 1.00 91.50 87 TRP A O 1
ATOM 704 N N . LEU A 1 88 ? 6.391 -0.152 -13.816 1.00 91.69 88 LEU A N 1
ATOM 705 C CA . LEU A 1 88 ? 5.167 0.653 -13.815 1.00 91.69 88 LEU A CA 1
ATOM 706 C C . LEU A 1 88 ? 5.210 1.747 -14.878 1.00 91.69 88 LEU A C 1
ATOM 708 O O . LEU A 1 88 ? 4.261 1.881 -15.635 1.00 91.69 88 LEU A O 1
ATOM 712 N N . GLN A 1 89 ? 6.312 2.492 -14.987 1.00 90.44 89 GLN A N 1
ATOM 713 C CA . GLN A 1 89 ? 6.450 3.539 -16.003 1.00 90.44 89 GLN A CA 1
ATOM 714 C C . GLN A 1 89 ? 6.350 2.990 -17.425 1.00 90.44 89 GLN A C 1
ATOM 716 O O . GLN A 1 89 ? 5.822 3.665 -18.304 1.00 90.44 89 GLN A O 1
ATOM 721 N N . LYS A 1 90 ? 6.875 1.784 -17.670 1.00 90.56 90 LYS A N 1
ATOM 722 C CA . LYS A 1 90 ? 6.732 1.128 -18.969 1.00 90.56 90 LYS A CA 1
ATOM 723 C C . LYS A 1 90 ? 5.273 0.768 -19.246 1.00 90.56 90 LYS A C 1
ATOM 725 O O . LYS A 1 90 ? 4.757 1.166 -20.278 1.00 90.56 90 LYS A O 1
ATOM 730 N N . HIS A 1 91 ? 4.620 0.084 -18.311 1.00 88.38 91 HIS A N 1
ATOM 731 C CA . HIS A 1 91 ? 3.242 -0.373 -18.501 1.00 88.38 91 HIS A CA 1
ATOM 732 C C . HIS A 1 91 ? 2.234 0.776 -18.512 1.00 88.38 91 HIS A C 1
ATOM 734 O O . HIS A 1 91 ? 1.199 0.654 -19.151 1.00 88.38 91 HIS A O 1
ATOM 740 N N . LEU A 1 92 ? 2.529 1.892 -17.839 1.00 86.44 92 LEU A N 1
ATOM 741 C CA . LEU A 1 92 ? 1.698 3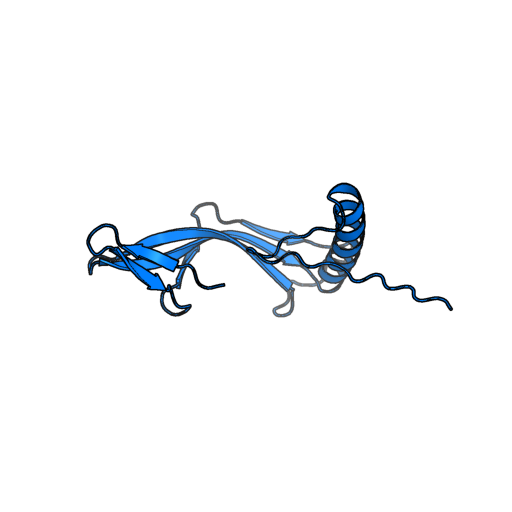.090 -17.897 1.00 86.44 92 LEU A CA 1
ATOM 742 C C . LEU A 1 92 ? 1.642 3.642 -19.324 1.00 86.44 92 LEU A C 1
ATOM 744 O O . LEU A 1 92 ? 0.554 3.921 -19.804 1.00 86.44 92 LEU A O 1
ATOM 748 N N . ARG A 1 93 ? 2.787 3.729 -20.016 1.00 83.81 93 ARG A N 1
ATOM 749 C CA . ARG A 1 93 ? 2.828 4.174 -21.418 1.00 83.81 93 ARG A CA 1
ATOM 750 C C . ARG A 1 93 ? 2.021 3.247 -22.319 1.00 83.81 93 ARG A C 1
ATOM 752 O O . ARG A 1 93 ? 1.174 3.716 -23.065 1.00 83.81 93 ARG A O 1
ATOM 759 N N . ASP A 1 94 ? 2.225 1.938 -22.176 1.00 83.69 94 ASP A N 1
ATOM 760 C CA . ASP A 1 94 ? 1.481 0.937 -22.947 1.00 83.69 94 ASP A CA 1
ATOM 761 C C . ASP A 1 94 ? -0.038 1.038 -22.668 1.00 83.69 94 ASP A C 1
ATOM 763 O O . ASP A 1 94 ? -0.864 0.877 -23.565 1.00 83.69 94 ASP A O 1
ATOM 767 N N . TYR A 1 95 ? -0.425 1.340 -21.424 1.00 79.75 95 TYR A N 1
ATOM 768 C CA . TYR A 1 95 ? -1.822 1.540 -21.034 1.00 79.75 95 TYR A CA 1
ATOM 769 C C . TYR A 1 95 ? -2.411 2.836 -21.605 1.00 79.75 95 TYR A C 1
ATOM 771 O O . TYR A 1 95 ? -3.535 2.822 -22.099 1.00 79.75 95 TYR A O 1
ATOM 779 N N . GLU A 1 96 ? -1.667 3.940 -21.564 1.00 81.44 96 GLU A N 1
ATOM 780 C CA . GLU A 1 96 ? -2.060 5.234 -22.138 1.00 81.44 96 GLU A CA 1
ATOM 781 C C . GLU A 1 96 ? -2.254 5.151 -23.658 1.00 81.44 96 GLU A C 1
ATOM 783 O O . GLU A 1 96 ? -3.191 5.742 -24.194 1.00 81.44 96 GLU A O 1
ATOM 788 N N . GLU A 1 97 ? -1.422 4.370 -24.351 1.00 78.75 97 GLU A N 1
ATOM 789 C CA . GLU A 1 97 ? -1.561 4.115 -25.788 1.00 78.75 97 GLU A CA 1
ATOM 790 C C . GLU A 1 97 ? -2.854 3.348 -26.123 1.00 78.75 97 GLU A C 1
ATOM 792 O O . GLU A 1 97 ? -3.483 3.616 -27.147 1.00 78.75 97 GLU A O 1
ATOM 797 N N . ILE A 1 98 ? -3.285 2.423 -25.255 1.00 76.25 98 ILE A N 1
ATOM 798 C CA . ILE A 1 98 ? -4.504 1.616 -25.448 1.00 76.25 98 ILE A CA 1
ATOM 799 C C . ILE A 1 98 ? -5.767 2.373 -25.020 1.00 76.25 98 ILE A C 1
ATOM 801 O O . ILE A 1 98 ? -6.791 2.300 -25.699 1.00 76.25 98 ILE A O 1
ATOM 805 N N . ALA A 1 99 ? -5.720 3.079 -23.889 1.00 68.81 99 ALA A N 1
ATOM 806 C CA . ALA A 1 99 ? -6.864 3.805 -23.341 1.00 68.81 99 ALA A CA 1
ATOM 807 C C . ALA A 1 99 ? -7.196 5.084 -24.136 1.00 68.81 99 ALA A C 1
ATOM 809 O O . ALA A 1 99 ? -8.260 5.673 -23.937 1.00 68.81 99 ALA A O 1
ATOM 810 N N . GLY A 1 100 ? -6.302 5.504 -25.040 1.00 57.94 100 GLY A N 1
ATOM 811 C CA . GLY A 1 100 ? -6.263 6.864 -25.560 1.00 57.94 100 GLY A CA 1
ATOM 812 C C . GLY A 1 100 ? -5.730 7.807 -24.480 1.00 57.94 100 GLY A C 1
ATOM 813 O O . GLY A 1 100 ? -5.939 7.586 -23.290 1.00 57.94 100 GLY A O 1
ATOM 814 N N . HIS A 1 101 ? -5.048 8.882 -24.875 1.00 54.22 101 HIS A N 1
ATOM 815 C CA . HIS A 1 101 ? -4.404 9.867 -23.985 1.00 54.22 101 HIS A CA 1
ATOM 816 C C . HIS A 1 101 ? -5.342 10.602 -22.995 1.00 54.22 101 HIS A C 1
ATOM 818 O O . HIS A 1 101 ? -4.967 11.617 -22.412 1.00 54.22 101 HIS A O 1
ATOM 824 N N . GLU A 1 102 ? -6.576 10.145 -22.808 1.00 51.72 102 GLU A N 1
ATOM 825 C CA . GLU A 1 102 ? -7.596 10.781 -21.990 1.00 51.72 102 GLU A CA 1
ATOM 826 C C . GLU A 1 102 ? -7.689 10.087 -20.635 1.00 51.72 102 GLU A C 1
ATOM 828 O O . GLU A 1 102 ? -8.615 9.334 -20.335 1.00 51.72 102 GLU A O 1
ATOM 833 N N . ILE A 1 103 ? -6.708 10.374 -19.781 1.00 52.28 103 ILE A N 1
ATOM 834 C CA . ILE A 1 103 ? -6.809 10.034 -18.368 1.00 52.28 103 ILE A CA 1
ATOM 835 C C . ILE A 1 103 ? -7.634 11.132 -17.691 1.00 52.28 103 ILE A C 1
ATOM 837 O O . ILE A 1 103 ? -7.190 12.273 -17.533 1.00 52.28 103 ILE A O 1
ATOM 841 N N . TYR A 1 104 ? -8.855 10.792 -17.292 1.00 52.09 104 TYR A N 1
ATOM 842 C CA . TYR A 1 104 ? -9.681 11.649 -16.451 1.00 52.09 104 TYR A CA 1
ATOM 843 C C . TYR A 1 104 ? -9.233 11.513 -14.994 1.00 52.09 104 TYR A C 1
ATOM 845 O O . TYR A 1 104 ? -9.274 10.427 -14.415 1.00 52.09 104 TYR A O 1
ATOM 853 N N . VAL A 1 105 ? -8.818 12.623 -14.383 1.00 48.50 105 VAL A N 1
ATOM 854 C CA . VAL A 1 105 ? -8.583 12.703 -12.936 1.00 48.50 105 VAL A CA 1
ATOM 855 C C . VAL A 1 105 ? -9.738 13.510 -12.344 1.00 48.50 105 VAL A C 1
ATOM 857 O O . VAL A 1 105 ? -9.732 14.740 -12.366 1.00 48.50 105 VAL A O 1
ATOM 860 N N . GLY A 1 106 ? -10.774 12.812 -11.870 1.00 61.53 106 GLY A N 1
ATOM 861 C CA . GLY A 1 106 ? -12.062 13.434 -11.534 1.00 61.53 106 GLY A CA 1
ATOM 862 C C . GLY A 1 106 ? -12.826 13.864 -12.795 1.00 61.53 106 GLY A C 1
ATOM 863 O O . GLY A 1 106 ? -12.796 13.159 -13.797 1.00 61.53 106 GLY A O 1
ATOM 864 N N . GLU A 1 107 ? -13.485 15.027 -12.782 1.00 43.56 107 GLU A N 1
ATOM 865 C CA . GLU A 1 107 ? -14.206 15.571 -13.956 1.00 43.56 107 GLU A CA 1
ATOM 866 C C . GLU A 1 107 ? -13.302 16.317 -14.954 1.00 43.56 107 GLU A C 1
ATOM 868 O O . GLU A 1 107 ? -13.771 16.832 -15.970 1.00 43.56 107 GLU A O 1
ATOM 873 N N . LYS A 1 108 ? -11.994 16.410 -14.684 1.00 40.62 108 LYS A N 1
ATOM 874 C CA . LYS A 1 108 ? -11.067 17.170 -15.525 1.00 40.62 108 LYS A CA 1
ATOM 875 C C . LYS A 1 108 ? -10.302 16.247 -16.468 1.00 40.62 108 LYS A C 1
ATOM 877 O O . LYS A 1 108 ? -9.528 15.393 -16.038 1.00 40.62 108 LYS A O 1
ATOM 882 N N . LYS A 1 109 ? -10.501 16.477 -17.766 1.00 43.59 109 LYS A N 1
ATOM 883 C CA . LYS A 1 109 ? -9.692 15.914 -18.847 1.00 43.59 109 LYS A CA 1
ATOM 884 C C . LYS A 1 109 ? -8.314 16.573 -18.821 1.00 43.59 109 LYS A C 1
ATOM 886 O O . LYS A 1 109 ? -8.211 17.786 -18.995 1.00 43.59 109 LYS A O 1
ATOM 891 N N . LEU A 1 110 ? -7.265 15.788 -18.593 1.00 51.88 110 LEU A N 1
ATOM 892 C CA . LEU A 1 110 ? -5.898 16.222 -18.865 1.00 51.88 110 LEU A CA 1
ATOM 893 C C . LEU A 1 110 ? -5.650 16.007 -20.358 1.00 51.88 110 LEU A C 1
ATOM 895 O O . LEU A 1 110 ? -5.350 14.899 -20.787 1.00 51.88 110 LEU A O 1
ATOM 899 N N . SER A 1 111 ? -5.826 17.052 -21.166 1.00 43.44 111 SER A N 1
ATOM 900 C CA . SER A 1 111 ? -5.300 17.035 -22.527 1.00 43.44 111 SER A CA 1
ATOM 901 C C . SER A 1 111 ? -3.790 17.219 -22.445 1.00 43.44 111 SER A C 1
ATOM 903 O O . SER A 1 111 ? -3.314 18.269 -22.013 1.00 43.44 111 SER A O 1
ATOM 905 N N . ALA A 1 112 ? -3.034 16.203 -22.855 1.00 47.38 112 ALA A N 1
ATOM 906 C CA . ALA A 1 112 ? -1.646 16.403 -23.230 1.00 47.38 112 ALA A CA 1
ATOM 907 C C . ALA A 1 112 ? -1.640 17.300 -24.477 1.00 47.38 112 ALA A C 1
ATOM 909 O O . ALA A 1 112 ? -1.891 16.826 -25.585 1.00 47.38 112 ALA A O 1
ATOM 910 N N . GLU A 1 113 ? -1.418 18.603 -24.295 1.00 43.31 1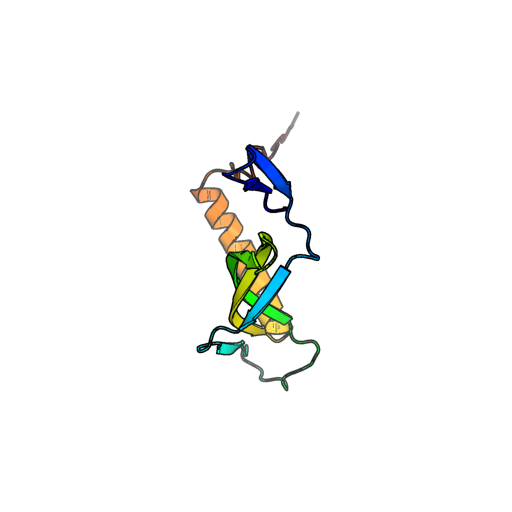13 GLU A N 1
ATOM 911 C CA . GLU A 1 113 ? -1.050 19.486 -25.399 1.00 43.31 113 GLU A CA 1
ATOM 912 C C . GLU A 1 113 ? 0.270 18.969 -25.975 1.00 43.31 113 GLU A C 1
ATOM 914 O O . GLU A 1 113 ? 1.361 19.220 -25.467 1.00 43.31 113 GLU A O 1
ATOM 919 N N . SER A 1 114 ? 0.148 18.175 -27.032 1.00 51.34 114 SER A N 1
ATOM 920 C CA . SER A 1 114 ? 1.224 17.902 -27.969 1.00 51.34 114 SER A CA 1
ATOM 921 C C . SER A 1 114 ? 1.160 18.964 -29.059 1.00 51.34 114 SER A C 1
ATOM 923 O O . SER A 1 114 ? 0.848 18.680 -30.208 1.00 51.34 114 SER A O 1
ATOM 925 N N . GLU A 1 115 ? 1.478 20.209 -28.710 1.00 40.84 115 GLU A N 1
ATOM 926 C CA . GLU A 1 115 ? 1.872 21.187 -29.723 1.00 40.84 115 GLU A CA 1
ATOM 927 C C . GLU A 1 115 ? 3.374 21.049 -29.965 1.00 40.84 115 GLU A C 1
ATOM 929 O O . GLU A 1 115 ? 4.225 21.825 -29.538 1.00 40.84 115 GLU A O 1
ATOM 934 N N . THR A 1 116 ? 3.695 19.993 -30.711 1.00 48.09 116 THR A N 1
ATOM 935 C CA . THR A 1 116 ? 4.636 20.122 -31.818 1.00 48.09 116 THR A CA 1
ATOM 936 C C . THR A 1 116 ? 4.161 21.250 -32.728 1.00 48.09 116 THR A C 1
ATOM 938 O O . THR A 1 116 ? 3.499 20.987 -33.727 1.00 48.09 116 THR A O 1
ATOM 941 N N . ASP A 1 117 ? 4.533 22.486 -32.409 1.00 39.28 117 ASP A N 1
ATOM 942 C CA . ASP A 1 117 ? 4.547 23.558 -33.395 1.00 39.28 117 ASP A CA 1
ATOM 943 C C . ASP A 1 117 ? 5.957 23.639 -33.986 1.00 39.28 117 ASP A C 1
ATOM 945 O O . ASP A 1 117 ? 6.874 24.313 -33.513 1.00 39.28 117 ASP A O 1
ATOM 949 N N . ARG A 1 118 ? 6.143 22.807 -35.013 1.00 40.16 118 ARG A N 1
ATOM 950 C CA . ARG A 1 118 ? 7.101 23.067 -36.080 1.00 40.16 118 ARG A CA 1
ATOM 951 C C . ARG A 1 118 ? 6.456 24.094 -37.009 1.00 40.16 118 ARG A C 1
ATOM 953 O O . ARG A 1 118 ? 5.588 23.715 -37.792 1.00 40.16 118 ARG A O 1
ATOM 960 N N . ALA A 1 119 ? 6.969 25.317 -36.992 1.00 43.25 119 ALA A N 1
ATOM 961 C CA . ALA A 1 119 ? 7.099 26.165 -38.175 1.00 43.25 119 ALA A CA 1
ATOM 962 C C . ALA A 1 119 ? 8.288 27.112 -37.987 1.00 43.25 119 ALA A C 1
ATOM 964 O O . ALA A 1 119 ? 8.313 27.835 -36.967 1.00 43.25 119 ALA A O 1
#

pLDDT: mean 71.78, std 16.77, range [39.28, 91.94]

Secondary structure (DSSP, 8-state):
---EEE-TTT--EEEPPGGGEEEEEEEEEEEEEE--SS-----TTSEEEEEEEEEEEE-TTS-EEEEEEEEEEEEE-HHHHHHHHHHHHHHHHHHHHHH-S--EETTEE----------